Protein AF-J3N0X5-F1 (afdb_monomer_lite)

Structure (mmCIF, N/CA/C/O backbone):
data_AF-J3N0X5-F1
#
_entry.id   AF-J3N0X5-F1
#
loop_
_atom_site.group_PDB
_atom_site.id
_atom_site.type_symbol
_atom_site.label_atom_id
_atom_site.label_alt_id
_atom_site.label_comp_id
_atom_site.label_asym_id
_atom_site.label_entity_id
_atom_site.label_seq_id
_atom_site.pdbx_PDB_ins_code
_atom_site.Cartn_x
_atom_site.Cartn_y
_atom_site.Cartn_z
_atom_site.occupancy
_atom_site.B_iso_or_equiv
_atom_site.auth_seq_id
_atom_site.auth_comp_id
_atom_site.auth_asym_id
_atom_site.auth_atom_id
_atom_site.pdbx_PDB_model_num
ATOM 1 N N . MET A 1 1 ? 4.042 -63.823 -12.060 1.00 35.16 1 MET A N 1
ATOM 2 C CA . MET A 1 1 ? 3.425 -65.153 -12.264 1.00 35.16 1 MET A CA 1
ATOM 3 C C . MET A 1 1 ? 2.538 -65.421 -11.056 1.00 35.16 1 MET A C 1
ATOM 5 O O . MET A 1 1 ? 3.069 -65.564 -9.978 1.00 35.16 1 MET A O 1
ATOM 9 N N . GLY A 1 2 ? 1.216 -65.339 -11.050 1.00 41.22 2 GLY A N 1
ATOM 10 C CA . GLY A 1 2 ? 0.201 -65.331 -12.089 1.00 41.22 2 GLY A CA 1
ATOM 11 C C . GLY A 1 2 ? -0.994 -66.105 -11.519 1.00 41.22 2 GLY A C 1
ATOM 12 O O . GLY A 1 2 ? -0.939 -67.323 -11.484 1.00 41.22 2 GLY A O 1
ATOM 13 N N . ALA A 1 3 ? -2.026 -65.401 -11.059 1.00 42.00 3 ALA A N 1
ATOM 14 C CA . ALA A 1 3 ? -3.398 -65.879 -10.827 1.00 42.00 3 ALA A CA 1
ATOM 15 C C . ALA A 1 3 ? -4.236 -64.590 -10.761 1.00 42.00 3 ALA A C 1
ATOM 17 O O . ALA A 1 3 ? -3.941 -63.736 -9.937 1.00 42.00 3 ALA A O 1
ATOM 18 N N . ARG A 1 4 ? -5.121 -64.209 -11.686 1.00 48.69 4 ARG A N 1
ATOM 19 C CA . ARG A 1 4 ? -6.158 -64.890 -12.475 1.00 48.69 4 ARG A CA 1
ATOM 20 C C . ARG A 1 4 ? -7.194 -65.619 -11.622 1.00 48.69 4 ARG A C 1
ATOM 22 O O . ARG A 1 4 ? -7.159 -66.835 -11.527 1.00 48.69 4 ARG A O 1
ATOM 29 N N . TRP A 1 5 ? -8.174 -64.851 -11.145 1.00 37.59 5 TRP A N 1
ATOM 30 C CA . TRP A 1 5 ? -9.583 -65.197 -11.340 1.00 37.59 5 TRP A CA 1
ATOM 31 C C . TRP A 1 5 ? -10.400 -63.953 -11.740 1.00 37.59 5 TRP A C 1
ATOM 33 O O . TRP A 1 5 ? -10.118 -62.867 -11.232 1.00 37.59 5 TRP A O 1
ATOM 43 N N . PRO A 1 6 ? -11.347 -64.089 -12.690 1.00 45.44 6 PRO A N 1
ATOM 44 C CA . PRO A 1 6 ? -12.275 -63.046 -13.098 1.00 45.44 6 PRO A CA 1
ATOM 45 C C . PRO A 1 6 ? -13.522 -63.039 -12.198 1.00 45.44 6 PRO A C 1
ATOM 47 O O . PRO A 1 6 ? -13.795 -64.044 -11.551 1.00 45.44 6 PRO A O 1
ATOM 50 N N . LEU A 1 7 ? -14.230 -61.900 -12.223 1.00 47.34 7 LEU A N 1
ATOM 51 C CA . LEU A 1 7 ? -15.681 -61.681 -12.065 1.00 47.34 7 LEU A CA 1
ATOM 52 C C . LEU A 1 7 ? -16.437 -62.699 -11.168 1.00 47.34 7 LEU A C 1
ATOM 54 O O . LEU A 1 7 ? -16.434 -63.900 -11.411 1.00 47.34 7 LEU A O 1
ATOM 58 N N . HIS A 1 8 ? -17.210 -62.303 -10.165 1.00 42.56 8 HIS A N 1
ATOM 59 C CA . HIS A 1 8 ? -18.390 -61.446 -10.239 1.00 42.56 8 HIS A CA 1
ATOM 60 C C . HIS A 1 8 ? -18.780 -61.045 -8.802 1.00 42.56 8 HIS A C 1
ATOM 62 O O . HIS A 1 8 ? -18.477 -61.779 -7.863 1.00 42.56 8 HIS A O 1
ATOM 68 N N . ASP A 1 9 ? -19.537 -59.954 -8.704 1.00 46.22 9 ASP A N 1
ATOM 69 C CA . ASP A 1 9 ? -20.409 -59.538 -7.595 1.00 46.22 9 ASP A CA 1
ATOM 70 C C . ASP A 1 9 ? -19.983 -58.299 -6.785 1.00 46.22 9 ASP A C 1
ATOM 72 O O . ASP A 1 9 ? -18.820 -58.109 -6.445 1.00 46.22 9 ASP A O 1
ATOM 76 N N . ALA A 1 10 ? -20.982 -57.448 -6.530 1.00 43.69 10 ALA A N 1
ATOM 77 C CA . ALA A 1 10 ? -20.942 -56.061 -6.055 1.00 43.69 10 ALA A CA 1
ATOM 78 C C . ALA A 1 10 ? -20.277 -55.068 -7.040 1.00 43.69 10 ALA A C 1
ATOM 80 O O . ALA A 1 10 ? -19.133 -54.664 -6.887 1.00 43.69 10 ALA A O 1
ATOM 81 N N . ALA A 1 11 ? -20.916 -54.606 -8.121 1.00 52.25 11 ALA A N 1
ATOM 82 C CA . ALA A 1 11 ? -22.199 -53.895 -8.114 1.00 52.25 11 ALA A CA 1
ATOM 83 C C . ALA A 1 11 ? -22.337 -52.927 -6.922 1.00 52.25 11 ALA A C 1
ATOM 85 O O . ALA A 1 11 ? -23.269 -53.051 -6.147 1.00 52.25 11 ALA A O 1
ATOM 86 N N . LEU A 1 12 ? -21.373 -52.017 -6.753 1.00 52.59 12 LEU A N 1
ATOM 87 C CA . LEU A 1 12 ? -21.395 -50.793 -5.928 1.00 52.59 12 LEU A CA 1
ATOM 88 C C . LEU A 1 12 ? -19.977 -50.205 -6.122 1.00 52.59 12 LEU A C 1
ATOM 90 O O . LEU A 1 12 ? -19.009 -50.832 -5.729 1.00 52.59 12 LEU A O 1
ATOM 94 N N . MET A 1 13 ? -19.683 -49.103 -6.797 1.00 51.38 13 MET A N 1
ATOM 95 C CA . MET A 1 13 ? -20.266 -47.776 -6.761 1.00 51.38 13 MET A CA 1
ATOM 96 C C . MET A 1 13 ? -19.848 -47.032 -8.036 1.00 51.38 13 MET A C 1
ATOM 98 O O . MET A 1 13 ? -18.746 -47.199 -8.557 1.00 51.38 13 MET A O 1
ATOM 102 N N . LEU A 1 14 ? -20.752 -46.186 -8.509 1.00 51.66 14 LEU A N 1
ATOM 103 C CA . LEU A 1 14 ? -20.579 -45.252 -9.610 1.00 51.66 14 LEU A CA 1
ATOM 104 C C . LEU A 1 14 ? -19.491 -44.206 -9.312 1.00 51.66 14 LEU A C 1
ATOM 106 O O . LEU A 1 14 ? -19.609 -43.473 -8.335 1.00 51.66 14 LEU A O 1
ATOM 110 N N . ALA A 1 15 ? -18.527 -44.038 -10.217 1.00 54.59 15 ALA A N 1
ATOM 111 C CA . ALA A 1 15 ? -17.948 -42.728 -10.514 1.00 54.59 15 ALA A CA 1
ATOM 112 C C . ALA A 1 15 ? -17.389 -42.730 -11.945 1.00 54.59 15 ALA A C 1
ATOM 114 O O . ALA A 1 15 ? -16.486 -43.485 -12.293 1.00 54.59 15 ALA A O 1
ATOM 115 N N . VAL A 1 16 ? -18.023 -41.917 -12.781 1.00 57.50 16 VAL A N 1
ATOM 116 C CA . VAL A 1 16 ? -17.883 -41.780 -14.234 1.00 57.50 16 VAL A CA 1
ATOM 117 C C . VAL A 1 16 ? -16.426 -41.667 -14.708 1.00 57.50 16 VAL A C 1
ATOM 119 O O . VAL A 1 16 ? -15.688 -40.773 -14.304 1.00 57.50 16 VAL A O 1
ATOM 122 N N . VAL A 1 17 ? -16.050 -42.540 -15.646 1.00 53.72 17 VAL A N 1
ATOM 123 C CA . VAL A 1 17 ? -14.866 -42.403 -16.504 1.00 53.72 17 VAL A CA 1
ATOM 124 C C . VAL A 1 17 ? -15.224 -41.509 -17.690 1.00 53.72 17 VAL A C 1
ATOM 126 O O . VAL A 1 17 ? -16.102 -41.864 -18.469 1.00 53.72 17 VAL A O 1
ATOM 129 N N . ALA A 1 18 ? -14.504 -40.400 -17.865 1.00 55.78 18 ALA A N 1
ATOM 130 C CA . ALA A 1 18 ? -14.192 -39.827 -19.177 1.00 55.78 18 ALA A CA 1
ATOM 131 C C . ALA A 1 18 ? -13.016 -38.849 -19.034 1.00 55.78 18 ALA A C 1
ATOM 133 O O . ALA A 1 18 ? -13.185 -37.639 -18.907 1.00 55.78 18 ALA A O 1
ATOM 134 N N . VAL A 1 19 ? -11.798 -39.392 -19.046 1.00 54.91 19 VAL A N 1
ATOM 135 C CA . VAL A 1 19 ? -10.602 -38.622 -19.397 1.00 54.91 19 VAL A CA 1
ATOM 136 C C . VAL A 1 19 ? -10.676 -38.365 -20.900 1.00 54.91 19 VAL A C 1
ATOM 138 O O . VAL A 1 19 ? -10.529 -39.292 -21.691 1.00 54.91 19 VAL A O 1
ATOM 141 N N . VAL A 1 20 ? -10.907 -37.114 -21.297 1.00 58.72 20 VAL A N 1
ATOM 142 C CA . VAL A 1 20 ? -10.659 -36.646 -22.665 1.00 58.72 20 VAL A CA 1
ATOM 143 C C . VAL A 1 20 ? -9.735 -35.439 -22.565 1.00 58.72 20 VAL A C 1
ATOM 145 O O . VAL A 1 20 ? -10.160 -34.310 -22.345 1.00 58.72 20 VAL A O 1
ATOM 148 N N . THR A 1 21 ? -8.434 -35.695 -22.669 1.00 61.09 21 THR A N 1
ATOM 149 C CA . THR A 1 21 ? -7.402 -34.664 -22.784 1.00 61.09 21 THR A CA 1
ATOM 150 C C . THR A 1 21 ? -7.354 -34.163 -24.226 1.00 61.09 21 THR A C 1
ATOM 152 O O . THR A 1 21 ? -6.674 -34.752 -25.065 1.00 61.09 21 THR A O 1
ATOM 155 N N . THR A 1 22 ? -8.050 -33.070 -24.538 1.00 58.62 22 THR A N 1
ATOM 156 C CA . THR A 1 22 ? -7.749 -32.284 -25.743 1.00 58.62 22 THR A CA 1
ATOM 157 C C . THR A 1 22 ? -6.707 -31.232 -25.391 1.00 58.62 22 THR A C 1
ATOM 159 O O . THR A 1 22 ? -7.020 -30.209 -24.783 1.00 58.62 22 THR A O 1
ATOM 162 N N . ALA A 1 23 ? -5.455 -31.492 -25.764 1.00 55.78 23 ALA A N 1
ATOM 163 C CA . ALA A 1 23 ? -4.398 -30.492 -25.752 1.00 55.78 23 ALA A CA 1
ATOM 164 C C . ALA A 1 23 ? -4.641 -29.502 -26.903 1.00 55.78 23 ALA A C 1
ATOM 166 O O . ALA A 1 23 ? -4.249 -29.749 -28.041 1.00 55.78 23 ALA A O 1
ATOM 167 N N . ALA A 1 24 ? -5.304 -28.383 -26.615 1.00 54.69 24 ALA A N 1
ATOM 168 C CA . ALA A 1 24 ? -5.251 -27.216 -27.483 1.00 54.69 24 ALA A CA 1
ATOM 169 C C . ALA A 1 24 ? -4.016 -26.399 -27.086 1.00 54.69 24 ALA A C 1
ATOM 171 O O . ALA A 1 24 ? -4.036 -25.650 -26.111 1.00 54.69 24 ALA A O 1
ATOM 172 N N . ALA A 1 25 ? -2.921 -26.570 -27.829 1.00 56.31 25 ALA A N 1
ATOM 173 C CA . ALA A 1 25 ? -1.792 -25.654 -27.772 1.00 56.31 25 ALA A CA 1
ATOM 174 C C . ALA A 1 25 ? -2.216 -24.329 -28.425 1.00 56.31 25 ALA A C 1
ATOM 176 O O . ALA A 1 25 ? -2.013 -24.113 -29.618 1.00 56.31 25 ALA A O 1
ATOM 177 N N . ALA A 1 26 ? -2.844 -23.446 -27.649 1.00 52.25 26 ALA A N 1
ATOM 178 C CA . ALA A 1 26 ? -2.917 -22.044 -28.019 1.00 52.25 26 ALA A CA 1
ATOM 179 C C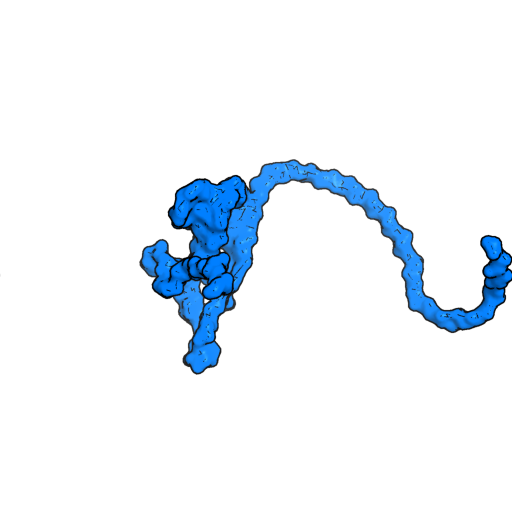 . ALA A 1 26 ? -1.507 -21.471 -27.843 1.00 52.25 26 ALA A C 1
ATOM 181 O O . ALA A 1 26 ? -1.029 -21.299 -26.721 1.00 52.25 26 ALA A O 1
ATOM 182 N N . ALA A 1 27 ? -0.821 -21.230 -28.960 1.00 53.12 27 ALA A N 1
ATOM 183 C CA . ALA A 1 27 ? 0.386 -20.428 -28.975 1.00 53.12 27 ALA A CA 1
ATOM 184 C C . ALA A 1 27 ? 0.015 -19.034 -28.456 1.00 53.12 27 ALA A C 1
ATOM 186 O O . ALA A 1 27 ? -0.571 -18.225 -29.175 1.00 53.12 27 ALA A O 1
ATOM 187 N N . ALA A 1 28 ? 0.317 -18.770 -27.185 1.00 53.62 28 ALA A N 1
ATOM 188 C CA . ALA A 1 28 ? 0.344 -17.416 -26.676 1.00 53.62 28 ALA A CA 1
ATOM 189 C C . ALA A 1 28 ? 1.467 -16.705 -27.434 1.00 53.62 28 ALA A C 1
ATOM 191 O O . ALA A 1 28 ? 2.649 -16.887 -27.141 1.00 53.62 28 ALA A O 1
ATOM 192 N N . ALA A 1 29 ? 1.095 -15.931 -28.454 1.00 49.72 29 ALA A N 1
ATOM 193 C CA . ALA A 1 29 ? 1.923 -14.837 -28.914 1.00 49.72 29 ALA A CA 1
ATOM 194 C C . ALA A 1 29 ? 2.110 -13.934 -27.694 1.00 49.72 29 ALA A C 1
ATOM 196 O O . ALA A 1 29 ? 1.222 -13.165 -27.335 1.00 49.72 29 ALA A O 1
ATOM 197 N N . GLY A 1 30 ? 3.229 -14.122 -26.995 1.00 45.97 30 GLY A N 1
ATOM 198 C CA . GLY A 1 30 ? 3.683 -13.204 -25.975 1.00 45.97 30 GLY A CA 1
ATOM 199 C C . GLY A 1 30 ? 3.934 -11.880 -26.666 1.00 45.97 30 GLY A C 1
ATOM 200 O O . GLY A 1 30 ? 5.018 -11.641 -27.194 1.00 45.97 30 GLY A O 1
ATOM 201 N N . SER A 1 31 ? 2.925 -11.014 -26.687 1.00 44.62 31 SER A N 1
ATOM 202 C CA . SER A 1 31 ? 3.196 -9.594 -26.671 1.00 44.62 31 SER A CA 1
ATOM 203 C C . SER A 1 31 ? 4.130 -9.392 -25.486 1.00 44.62 31 SER A C 1
ATOM 205 O O . SER A 1 31 ? 3.808 -9.766 -24.358 1.00 44.62 31 SER A O 1
ATOM 207 N N . ALA A 1 32 ? 5.314 -8.844 -25.751 1.00 46.78 32 ALA A N 1
ATOM 208 C CA . ALA A 1 32 ? 6.127 -8.199 -24.737 1.00 46.78 32 ALA A CA 1
ATOM 209 C C . ALA A 1 32 ? 5.343 -6.974 -24.234 1.00 46.78 32 ALA A C 1
ATOM 211 O O . ALA A 1 32 ? 5.682 -5.832 -24.517 1.00 46.78 32 ALA A O 1
ATOM 212 N N . GLY A 1 33 ? 4.212 -7.233 -23.578 1.00 44.94 33 GLY A N 1
ATOM 213 C CA . GLY A 1 33 ? 3.548 -6.286 -22.723 1.00 44.94 33 GLY A CA 1
ATOM 214 C C . GLY A 1 33 ? 4.474 -6.126 -21.541 1.00 44.94 33 GLY A C 1
ATOM 215 O O . GLY A 1 33 ? 4.846 -7.106 -20.899 1.00 44.94 33 GLY A O 1
ATOM 216 N N . GLU A 1 34 ? 4.921 -4.903 -21.328 1.00 52.19 34 GLU A N 1
ATOM 217 C CA . GLU A 1 34 ? 5.579 -4.474 -20.110 1.00 52.19 34 GLU A CA 1
ATOM 218 C C . GLU A 1 34 ? 4.806 -5.047 -18.910 1.00 52.19 34 GLU A C 1
ATOM 220 O O . GLU A 1 34 ? 3.681 -4.635 -18.634 1.00 52.19 34 GLU A O 1
ATOM 225 N N . THR A 1 35 ? 5.335 -6.100 -18.275 1.00 55.81 35 THR A N 1
ATOM 226 C CA . THR A 1 35 ? 4.649 -6.761 -17.161 1.00 55.81 35 THR A CA 1
ATOM 227 C C . THR A 1 35 ? 4.651 -5.804 -15.980 1.00 55.81 35 THR A C 1
ATOM 229 O O . THR A 1 35 ? 5.621 -5.739 -15.225 1.00 55.81 35 THR A O 1
ATOM 232 N N . THR A 1 36 ? 3.571 -5.049 -15.826 1.00 71.62 36 THR A N 1
ATOM 233 C CA . THR A 1 36 ? 3.324 -4.248 -14.636 1.00 71.62 36 THR A CA 1
ATOM 234 C C . THR A 1 36 ? 3.004 -5.206 -13.494 1.00 71.62 36 THR A C 1
ATOM 236 O O . THR A 1 36 ? 2.041 -5.973 -13.531 1.00 71.62 36 THR A O 1
ATOM 239 N N . ALA A 1 37 ? 3.870 -5.243 -12.488 1.00 84.88 37 ALA A N 1
ATOM 240 C CA . ALA A 1 37 ? 3.589 -5.998 -11.277 1.00 84.88 37 ALA A CA 1
ATOM 241 C C . ALA A 1 37 ? 2.655 -5.171 -10.400 1.00 84.88 37 ALA A C 1
ATOM 243 O O . ALA A 1 37 ? 2.795 -3.957 -10.337 1.00 84.88 37 ALA A O 1
ATOM 244 N N . VAL A 1 38 ? 1.716 -5.798 -9.699 1.00 90.56 38 VAL A N 1
ATOM 245 C CA . VAL A 1 38 ? 0.795 -5.077 -8.811 1.00 90.56 38 VAL A CA 1
ATOM 246 C C . VAL A 1 38 ? 1.070 -5.488 -7.373 1.00 90.56 38 VAL A C 1
ATOM 248 O O . VAL A 1 38 ? 1.015 -6.671 -7.043 1.00 90.56 38 VAL A O 1
ATOM 251 N N . VAL A 1 39 ? 1.361 -4.516 -6.510 1.00 90.69 39 VAL A N 1
ATOM 252 C CA . VAL A 1 39 ? 1.475 -4.737 -5.065 1.00 90.69 39 VAL A CA 1
ATOM 253 C C . VAL A 1 39 ? 0.095 -4.598 -4.455 1.00 90.69 39 VAL A C 1
ATOM 255 O O . VAL A 1 39 ? -0.481 -3.511 -4.468 1.00 90.69 39 VAL A O 1
ATOM 258 N N . VAL A 1 40 ? -0.423 -5.694 -3.912 1.00 93.94 40 VAL A N 1
ATOM 259 C CA . VAL A 1 40 ? -1.720 -5.729 -3.235 1.00 93.94 40 VAL A CA 1
ATOM 260 C C . VAL A 1 40 ? -1.493 -5.937 -1.745 1.00 93.94 40 VAL A C 1
ATOM 262 O O . VAL A 1 40 ? -0.717 -6.805 -1.346 1.00 93.94 40 VAL A O 1
ATOM 265 N N . GLY A 1 41 ? -2.166 -5.148 -0.917 1.00 94.12 41 GLY A N 1
ATOM 266 C CA . GLY A 1 41 ? -2.076 -5.260 0.533 1.00 94.12 41 GLY A CA 1
ATOM 267 C C . GLY A 1 41 ? -3.236 -4.569 1.232 1.00 94.12 41 GLY A C 1
ATOM 268 O O . GLY A 1 41 ? -4.107 -3.994 0.586 1.00 94.12 41 GLY A O 1
ATOM 269 N N . ALA A 1 42 ? -3.249 -4.639 2.561 1.00 93.50 42 ALA A N 1
ATOM 270 C CA . ALA A 1 42 ? -4.229 -3.938 3.376 1.00 93.50 42 ALA A CA 1
ATOM 271 C C . ALA A 1 42 ? -3.586 -3.368 4.642 1.00 93.50 42 ALA A C 1
ATOM 273 O O . ALA A 1 42 ? -2.838 -4.056 5.340 1.00 93.50 42 ALA A O 1
ATOM 274 N N . ALA A 1 43 ? -3.887 -2.109 4.943 1.00 91.38 43 ALA A N 1
ATOM 275 C CA . ALA A 1 43 ? -3.578 -1.495 6.219 1.00 91.38 43 ALA A CA 1
ATOM 276 C C . ALA A 1 43 ? -4.627 -1.895 7.256 1.00 91.38 43 ALA A C 1
ATOM 278 O O . ALA A 1 43 ? -5.810 -2.042 6.960 1.00 91.38 43 ALA A O 1
ATOM 279 N N . LYS A 1 44 ? -4.188 -2.044 8.504 1.00 90.00 44 LYS A N 1
ATOM 280 C CA . LYS A 1 44 ? -5.067 -2.364 9.624 1.00 90.00 44 LYS A CA 1
ATOM 281 C C . LYS A 1 44 ? -4.960 -1.287 10.685 1.00 90.00 44 LYS A C 1
ATOM 283 O O . LYS A 1 44 ? -3.865 -0.953 11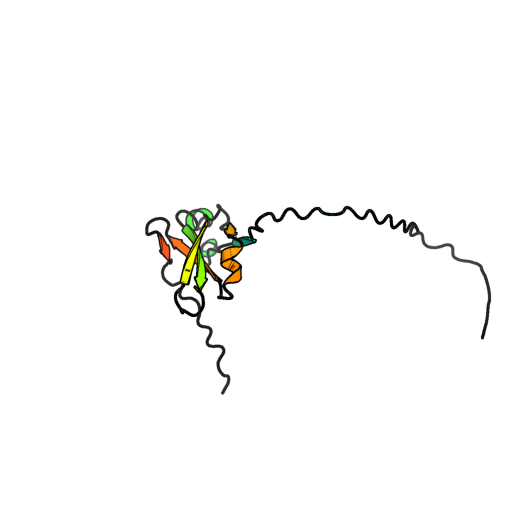.129 1.00 90.00 44 LYS A O 1
ATOM 288 N N . CYS A 1 45 ? -6.105 -0.797 11.143 1.00 89.44 45 CYS A N 1
ATOM 289 C CA . CYS A 1 45 ? -6.162 0.020 12.342 1.00 89.44 45 CYS A CA 1
ATOM 290 C C . CYS A 1 45 ? -6.136 -0.889 13.579 1.00 89.44 45 CYS A C 1
ATOM 292 O O . CYS A 1 45 ? -7.079 -1.644 13.821 1.00 89.44 45 CYS A O 1
ATOM 294 N N . GLY A 1 46 ? -5.049 -0.834 14.352 1.00 87.50 46 GLY A N 1
ATOM 295 C CA . GLY A 1 46 ? -4.838 -1.726 15.498 1.00 87.50 46 GLY A CA 1
ATOM 296 C C . GLY A 1 46 ? -5.827 -1.526 16.652 1.00 87.50 46 GLY A C 1
ATOM 297 O O . GLY A 1 46 ? -6.176 -2.498 17.314 1.00 87.50 46 GLY A O 1
ATOM 298 N N . ASP A 1 47 ? -6.310 -0.297 16.868 1.00 86.75 47 ASP A N 1
ATOM 299 C CA . ASP A 1 47 ? -7.109 0.060 18.054 1.00 86.75 47 ASP A CA 1
ATOM 300 C C . ASP A 1 47 ? -8.549 0.510 17.728 1.00 86.75 47 ASP A C 1
ATOM 302 O O . ASP A 1 47 ? -9.352 0.713 18.638 1.00 86.75 47 ASP A O 1
ATOM 306 N N . CYS A 1 48 ? -8.927 0.608 16.444 1.00 88.06 48 CYS A N 1
ATOM 307 C CA . CYS A 1 48 ? -10.245 1.118 16.033 1.00 88.06 48 CYS A CA 1
ATOM 308 C C . CYS A 1 48 ? -11.412 0.326 16.646 1.00 88.06 48 CYS A C 1
ATOM 310 O O . CYS A 1 48 ? -12.368 0.923 17.137 1.00 88.06 48 CYS A O 1
ATOM 312 N N . GLY A 1 49 ? -11.309 -1.007 16.714 1.00 85.75 49 GLY A N 1
ATOM 313 C CA . GLY A 1 49 ? -12.348 -1.847 17.324 1.00 85.75 49 GLY A CA 1
ATOM 314 C C . GLY A 1 49 ? -12.502 -1.628 18.833 1.00 85.75 49 GLY A C 1
ATOM 315 O O . GLY A 1 49 ? -13.613 -1.650 19.352 1.00 85.75 49 GLY A O 1
ATOM 316 N N . ARG A 1 50 ? -11.404 -1.352 19.547 1.00 87.50 50 ARG A N 1
ATOM 317 C CA . ARG A 1 50 ? -11.432 -1.084 20.993 1.00 87.50 50 ARG A CA 1
ATOM 318 C C . ARG A 1 50 ? -11.980 0.306 21.308 1.00 87.50 50 ARG A C 1
ATOM 320 O O . ARG A 1 50 ? -12.585 0.506 22.357 1.00 87.50 50 ARG A O 1
ATOM 327 N N . LYS A 1 51 ? -11.742 1.263 20.412 1.00 85.38 51 LYS A N 1
ATOM 328 C CA . LYS A 1 51 ? -12.145 2.667 20.560 1.00 85.38 51 LYS A CA 1
ATOM 329 C C . LYS A 1 51 ? -13.490 2.989 19.920 1.00 85.38 51 LYS A C 1
ATOM 331 O O . LYS A 1 51 ? -13.885 4.148 19.963 1.00 85.38 51 LYS A O 1
ATOM 336 N N . ASN A 1 52 ? -14.183 1.992 19.361 1.00 85.31 52 ASN A N 1
ATOM 337 C CA . ASN A 1 52 ? -15.427 2.181 18.612 1.00 85.31 52 ASN A CA 1
ATOM 338 C C . ASN A 1 52 ? -15.277 3.280 17.541 1.00 85.31 52 ASN A C 1
ATOM 340 O O . ASN A 1 52 ? -16.119 4.166 17.412 1.00 85.31 52 ASN A O 1
ATOM 344 N N . MET A 1 53 ? -14.145 3.255 16.836 1.00 85.00 53 MET A N 1
ATOM 345 C CA . MET A 1 53 ? -13.843 4.175 15.745 1.00 85.00 53 MET A CA 1
ATOM 346 C C . MET A 1 53 ? -14.081 3.490 14.407 1.00 85.00 53 MET A C 1
ATOM 348 O O . MET A 1 53 ? -13.716 2.325 14.225 1.00 85.00 53 MET A O 1
ATOM 352 N N . ASP A 1 54 ? -14.610 4.248 13.453 1.00 86.62 54 ASP A N 1
ATOM 353 C CA . ASP A 1 54 ? -14.738 3.804 12.073 1.00 86.62 54 ASP A CA 1
ATOM 354 C C . ASP A 1 54 ? -13.351 3.644 11.442 1.00 86.62 54 ASP A C 1
ATOM 356 O O . ASP A 1 54 ? -12.586 4.604 11.315 1.00 86.62 54 ASP A O 1
ATOM 360 N N . ALA A 1 55 ? -13.013 2.419 11.034 1.00 83.62 55 ALA A N 1
ATOM 361 C CA . ALA A 1 55 ? -11.717 2.124 10.423 1.00 83.62 55 ALA A CA 1
ATOM 362 C C . ALA A 1 55 ? -11.502 2.919 9.123 1.00 83.62 55 ALA A C 1
ATOM 364 O O . ALA A 1 55 ? -10.403 3.409 8.883 1.00 83.62 55 ALA A O 1
ATOM 365 N N . GLU A 1 56 ? -12.561 3.140 8.340 1.00 86.94 56 GLU A N 1
ATOM 366 C CA . GLU A 1 56 ? -12.523 3.985 7.139 1.00 86.94 56 GLU A CA 1
ATOM 367 C C . GLU A 1 56 ? -12.066 5.418 7.455 1.00 86.94 56 GLU A C 1
ATOM 369 O O . GLU A 1 56 ? -11.251 5.997 6.732 1.00 86.94 56 GLU A O 1
ATOM 374 N N . ALA A 1 57 ? -12.530 5.985 8.573 1.00 88.19 57 ALA A N 1
ATOM 375 C CA . ALA A 1 57 ? -12.108 7.311 9.008 1.00 88.19 57 ALA A CA 1
ATOM 376 C C . ALA A 1 57 ? -10.624 7.340 9.409 1.00 88.19 57 ALA A C 1
ATOM 378 O O . ALA A 1 57 ? -9.973 8.368 9.241 1.00 88.19 57 ALA A O 1
ATOM 379 N N . ALA A 1 58 ? -10.079 6.217 9.889 1.00 87.00 58 ALA A N 1
ATOM 380 C CA . ALA A 1 58 ? -8.659 6.090 10.207 1.00 87.00 58 ALA A CA 1
ATOM 381 C C . ALA A 1 58 ? -7.770 5.982 8.957 1.00 87.00 58 ALA A C 1
ATOM 383 O O . ALA A 1 58 ? -6.615 6.397 8.999 1.00 87.00 58 ALA A O 1
ATOM 384 N N . PHE A 1 59 ? -8.290 5.443 7.850 1.00 90.88 59 PHE A N 1
ATOM 385 C CA . PHE A 1 59 ? -7.559 5.364 6.580 1.00 90.88 59 PHE A CA 1
ATOM 386 C C . PHE A 1 59 ? -7.690 6.634 5.732 1.00 90.88 59 PHE A C 1
ATOM 388 O O . PHE A 1 59 ? -6.840 6.906 4.882 1.00 90.88 59 PHE A O 1
ATOM 395 N N . LYS A 1 60 ? -8.722 7.451 5.974 1.00 89.50 60 LYS A N 1
ATOM 396 C CA . LYS A 1 60 ? -8.898 8.742 5.303 1.00 89.50 60 LYS A CA 1
ATOM 397 C C . LYS A 1 60 ? -7.675 9.639 5.495 1.00 89.50 60 LYS A C 1
ATOM 399 O O . LYS A 1 60 ? -7.256 9.933 6.609 1.00 89.50 60 LYS A O 1
ATOM 404 N N . GLY A 1 61 ? -7.140 10.135 4.381 1.00 88.19 61 GLY A N 1
ATOM 405 C CA . GLY A 1 61 ? -5.967 11.009 4.393 1.00 88.19 61 GLY A CA 1
ATOM 406 C C . GLY A 1 61 ? -4.639 10.264 4.530 1.00 88.19 61 GLY A C 1
ATOM 407 O O . GLY A 1 61 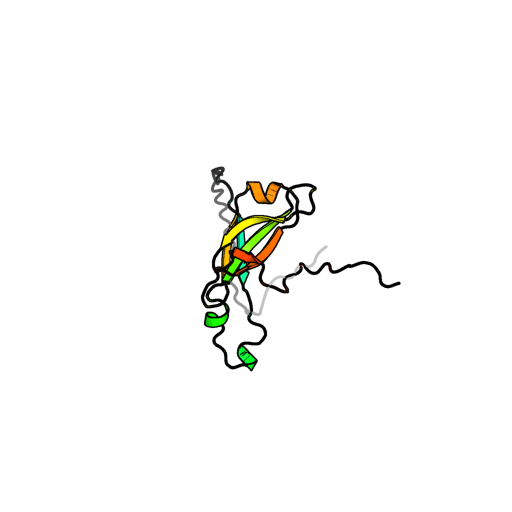? -3.612 10.913 4.731 1.00 88.19 61 GLY A O 1
ATOM 408 N N . LEU A 1 62 ? -4.638 8.937 4.390 1.00 93.31 62 LEU A N 1
ATOM 409 C CA . LEU A 1 62 ? -3.433 8.133 4.235 1.00 93.31 62 LEU A CA 1
ATOM 410 C C . LEU A 1 62 ? -3.263 7.688 2.779 1.00 93.31 62 LEU A C 1
ATOM 412 O O . LEU A 1 62 ? -4.226 7.514 2.036 1.00 93.31 62 LEU A O 1
ATOM 416 N N . LYS A 1 63 ? -2.007 7.495 2.394 1.00 94.81 63 LYS A N 1
ATOM 417 C CA . LYS A 1 63 ? -1.565 6.896 1.135 1.00 94.81 63 LYS A CA 1
ATOM 418 C C . LYS A 1 63 ? -0.551 5.803 1.446 1.00 94.81 63 LYS A C 1
ATOM 420 O O . LYS A 1 63 ? 0.043 5.793 2.521 1.00 94.81 63 LYS A O 1
ATOM 425 N N . VAL A 1 64 ? -0.322 4.896 0.511 1.00 94.75 64 VAL A N 1
ATOM 426 C CA . VAL A 1 64 ? 0.779 3.936 0.570 1.00 94.75 64 VAL A CA 1
ATOM 427 C C . VAL A 1 64 ? 1.837 4.333 -0.450 1.00 94.75 64 VAL A C 1
ATOM 429 O O . VAL A 1 64 ? 1.536 4.541 -1.619 1.00 94.75 64 VAL A O 1
ATOM 432 N N . ALA A 1 65 ? 3.082 4.450 -0.012 1.00 93.19 65 ALA A N 1
ATOM 433 C CA . ALA A 1 65 ? 4.237 4.628 -0.873 1.00 93.19 65 ALA A CA 1
ATOM 434 C C . ALA A 1 65 ? 4.997 3.304 -0.950 1.00 93.19 65 ALA A C 1
ATOM 436 O O . ALA A 1 65 ? 5.421 2.758 0.073 1.00 93.19 65 ALA A O 1
ATOM 437 N N . ILE A 1 66 ? 5.186 2.789 -2.162 1.00 91.56 66 ILE A N 1
ATOM 438 C CA . ILE A 1 66 ? 6.075 1.658 -2.401 1.00 91.56 66 ILE A CA 1
ATOM 439 C C . ILE A 1 66 ? 7.476 2.214 -2.577 1.00 91.56 66 ILE A C 1
ATOM 441 O O . ILE A 1 66 ? 7.781 2.876 -3.574 1.00 91.56 66 ILE A O 1
ATOM 445 N N . LYS A 1 67 ? 8.325 1.952 -1.587 1.00 88.81 67 LYS A N 1
ATOM 446 C CA . LYS A 1 67 ? 9.706 2.403 -1.593 1.00 88.81 67 LYS A CA 1
ATOM 447 C C . LYS A 1 67 ? 10.638 1.239 -1.863 1.00 88.81 67 LYS A C 1
ATOM 449 O O . LYS A 1 67 ? 10.534 0.208 -1.207 1.00 88.81 67 LYS A O 1
ATOM 454 N N . CYS A 1 68 ? 11.576 1.418 -2.778 1.00 87.31 68 CYS A N 1
ATOM 455 C CA . CYS A 1 68 ? 12.559 0.397 -3.123 1.00 87.31 68 CYS A CA 1
ATOM 456 C C . CYS A 1 68 ? 13.970 0.937 -2.941 1.00 87.31 68 CYS A C 1
ATOM 458 O O . CYS A 1 68 ? 14.229 2.120 -3.181 1.00 87.31 68 CYS A O 1
ATOM 460 N N . LYS A 1 69 ? 14.880 0.051 -2.537 1.00 84.62 69 LYS A N 1
ATOM 461 C CA . LYS A 1 69 ? 16.308 0.354 -2.467 1.00 84.62 69 LYS A CA 1
ATOM 462 C C . LYS A 1 69 ? 16.852 0.589 -3.882 1.00 84.62 69 LYS A C 1
ATOM 464 O O . LYS A 1 69 ? 16.631 -0.233 -4.774 1.00 84.62 69 LYS A O 1
ATOM 469 N N . ASN A 1 70 ? 17.541 1.708 -4.102 1.00 76.06 70 ASN A N 1
ATOM 470 C CA . ASN A 1 70 ? 18.138 2.011 -5.403 1.00 76.06 70 ASN A CA 1
ATOM 471 C C . ASN A 1 70 ? 19.532 1.373 -5.511 1.00 76.06 70 ASN A C 1
ATOM 473 O O . ASN A 1 70 ? 20.530 1.939 -5.060 1.00 76.06 70 ASN A O 1
ATOM 477 N N . GLY A 1 71 ? 19.601 0.168 -6.080 1.00 73.31 71 GLY A N 1
ATOM 478 C CA . GLY A 1 71 ? 20.857 -0.571 -6.231 1.00 73.31 71 GLY A CA 1
ATOM 479 C C . GLY A 1 71 ? 21.544 -0.833 -4.885 1.00 73.31 71 GLY A C 1
ATOM 480 O O . GLY A 1 71 ? 20.942 -1.396 -3.970 1.00 73.31 71 GLY A O 1
ATOM 481 N N . SER A 1 72 ? 22.811 -0.430 -4.757 1.00 66.00 72 SER A N 1
ATOM 482 C CA . SER A 1 72 ? 23.626 -0.692 -3.559 1.00 66.00 72 SER A CA 1
ATOM 483 C C . SER A 1 72 ? 23.429 0.310 -2.414 1.00 66.00 72 SER A C 1
ATOM 485 O O . SER A 1 72 ? 23.882 0.038 -1.305 1.00 66.00 72 SER A O 1
ATOM 487 N N . SER A 1 73 ? 22.766 1.447 -2.641 1.00 67.69 73 SER A N 1
ATOM 488 C CA . SER A 1 73 ? 22.598 2.500 -1.627 1.00 67.69 73 SER A CA 1
ATOM 489 C C . SER A 1 73 ? 21.514 2.141 -0.623 1.00 67.69 73 SER A C 1
ATOM 491 O O . SER A 1 73 ? 20.432 1.764 -1.044 1.00 67.69 73 SER A O 1
ATOM 493 N N . ASP A 1 74 ? 21.731 2.324 0.683 1.00 74.38 74 ASP A N 1
ATOM 494 C CA . ASP A 1 74 ? 20.723 2.101 1.747 1.00 74.38 74 ASP A CA 1
ATOM 495 C C . ASP A 1 74 ? 19.546 3.095 1.744 1.00 74.38 74 ASP A C 1
ATOM 497 O O . ASP A 1 74 ? 18.700 3.086 2.640 1.00 74.38 74 ASP A O 1
ATOM 501 N N . GLU A 1 75 ? 19.466 3.934 0.716 1.00 79.06 75 GLU A N 1
ATOM 502 C CA . GLU A 1 75 ? 18.394 4.893 0.527 1.00 79.06 75 GLU A CA 1
ATOM 503 C C . GLU A 1 75 ? 17.204 4.260 -0.201 1.00 79.06 75 GLU A C 1
ATOM 505 O O . GLU A 1 75 ? 17.333 3.579 -1.225 1.00 79.06 75 GLU A O 1
ATOM 510 N N . TYR A 1 76 ? 16.022 4.508 0.354 1.00 83.81 76 TYR A N 1
ATOM 511 C CA . TYR A 1 76 ? 14.755 4.052 -0.191 1.00 83.81 76 TYR A CA 1
ATOM 512 C C . TYR A 1 76 ? 14.080 5.185 -0.952 1.00 83.81 76 TYR A C 1
ATOM 514 O O . TYR A 1 76 ? 13.656 6.180 -0.352 1.00 83.81 76 TYR A O 1
ATOM 522 N N . GLU A 1 77 ? 13.883 4.982 -2.247 1.00 85.25 77 GLU A N 1
ATOM 523 C CA . GLU A 1 77 ? 13.166 5.915 -3.111 1.00 85.25 77 GLU A CA 1
ATOM 524 C C . GLU A 1 77 ? 11.723 5.463 -3.315 1.00 85.25 77 GLU A C 1
ATOM 526 O O . GLU A 1 77 ? 11.463 4.270 -3.482 1.00 85.25 77 GLU A O 1
ATOM 531 N N . SER A 1 78 ? 10.785 6.414 -3.329 1.00 87.94 78 SER A N 1
ATOM 532 C CA . SER A 1 78 ? 9.391 6.124 -3.673 1.00 87.94 78 SER A CA 1
ATOM 533 C C . SER A 1 78 ? 9.289 5.859 -5.171 1.00 87.94 78 SER A C 1
ATOM 535 O O . SER A 1 78 ? 9.627 6.725 -5.976 1.00 87.94 78 SER A O 1
ATOM 537 N N . LYS A 1 79 ? 8.857 4.655 -5.542 1.00 88.75 79 LYS A N 1
ATOM 538 C CA . LYS A 1 79 ? 8.701 4.246 -6.944 1.00 88.75 79 LYS A CA 1
ATOM 539 C C . LYS A 1 79 ? 7.249 4.318 -7.399 1.00 88.75 79 LYS A C 1
ATOM 541 O O . LYS A 1 79 ? 6.998 4.570 -8.569 1.00 88.75 79 LYS A O 1
ATOM 546 N N . ALA A 1 80 ? 6.308 4.153 -6.474 1.00 90.50 80 ALA A N 1
ATOM 547 C CA . ALA A 1 80 ? 4.890 4.346 -6.732 1.00 90.50 80 ALA A CA 1
ATOM 548 C C . ALA A 1 80 ? 4.161 4.771 -5.458 1.00 90.50 80 ALA A C 1
ATOM 550 O O . ALA A 1 80 ? 4.595 4.467 -4.345 1.00 90.50 80 ALA A O 1
ATOM 551 N N . VAL A 1 81 ? 3.034 5.455 -5.630 1.00 92.81 81 VAL A N 1
ATOM 552 C CA . VAL A 1 81 ? 2.142 5.850 -4.541 1.00 92.81 81 VAL A CA 1
ATOM 553 C C . VAL A 1 81 ? 0.725 5.436 -4.911 1.00 92.81 81 VAL A C 1
ATOM 555 O O . VAL A 1 81 ? 0.299 5.646 -6.044 1.00 92.81 81 VAL A O 1
ATOM 558 N N . GLY A 1 82 ? 0.004 4.856 -3.959 1.00 93.50 82 GLY A N 1
ATOM 559 C CA . GLY A 1 82 ? -1.398 4.495 -4.097 1.00 93.50 82 GLY A CA 1
ATOM 560 C C . GLY A 1 82 ? -2.235 4.996 -2.936 1.00 93.50 82 GLY A C 1
ATOM 561 O O . GLY A 1 82 ? -1.725 5.343 -1.870 1.00 93.50 82 GLY A O 1
ATOM 562 N N . ASP A 1 83 ? -3.536 5.025 -3.156 1.00 93.88 83 ASP A N 1
ATOM 563 C CA . ASP A 1 83 ? -4.522 5.318 -2.128 1.00 93.88 83 ASP A CA 1
ATOM 564 C C . ASP A 1 83 ? -4.984 4.018 -1.458 1.00 93.88 83 ASP A C 1
ATOM 566 O O . ASP A 1 83 ? -4.881 2.931 -2.035 1.00 93.88 83 ASP A O 1
ATOM 570 N N . LEU A 1 84 ? -5.468 4.140 -0.223 1.00 93.88 84 LEU A N 1
ATOM 571 C CA . LEU A 1 84 ? -6.158 3.057 0.466 1.00 93.88 84 LEU A CA 1
ATOM 572 C C . LEU A 1 84 ? -7.664 3.239 0.277 1.00 93.88 84 LEU A C 1
ATOM 574 O O . LEU A 1 84 ? -8.166 4.365 0.306 1.00 93.88 84 LEU A O 1
ATOM 578 N N . ASP A 1 85 ? -8.384 2.139 0.099 1.00 92.19 85 ASP A N 1
ATOM 579 C CA . ASP A 1 85 ? -9.841 2.158 0.104 1.00 92.19 85 ASP A CA 1
ATOM 580 C C . ASP A 1 85 ? -10.406 2.250 1.535 1.00 92.19 85 ASP A C 1
ATOM 582 O O . ASP A 1 85 ? -9.670 2.270 2.526 1.00 92.19 85 ASP A O 1
ATOM 586 N N . GLY A 1 86 ? -11.735 2.297 1.660 1.00 88.75 86 GLY A N 1
ATOM 587 C CA . GLY A 1 86 ? -12.401 2.404 2.963 1.00 88.75 86 GLY A CA 1
ATOM 588 C C . GLY A 1 86 ? -12.162 1.219 3.906 1.00 88.75 86 GLY A C 1
ATOM 589 O O . GLY A 1 86 ? -12.339 1.341 5.117 1.00 88.75 86 GLY A O 1
ATOM 590 N N . THR A 1 87 ? -11.695 0.086 3.380 1.00 89.44 87 THR A N 1
ATOM 591 C CA . THR A 1 87 ? -11.302 -1.092 4.163 1.00 89.44 87 THR A CA 1
ATOM 592 C C . THR A 1 87 ? -9.812 -1.107 4.506 1.00 89.44 87 THR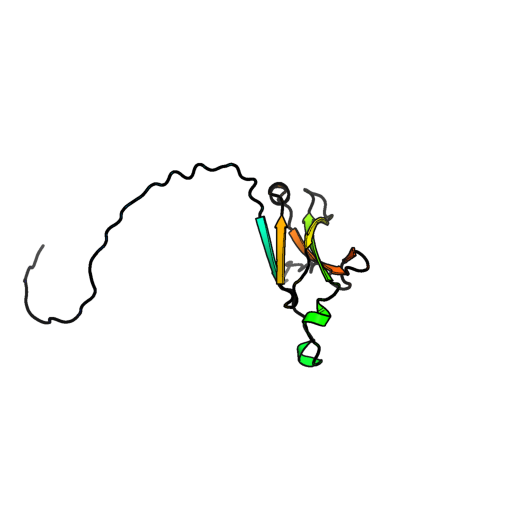 A C 1
ATOM 594 O O . THR A 1 87 ? -9.365 -1.965 5.268 1.00 89.44 87 THR A O 1
ATOM 597 N N . GLY A 1 88 ? -9.046 -0.149 3.976 1.00 91.69 88 GLY A N 1
ATOM 598 C CA . GLY A 1 88 ? -7.597 -0.087 4.087 1.00 91.69 88 GLY A CA 1
ATOM 599 C C . GLY A 1 88 ? -6.872 -0.901 3.015 1.00 91.69 88 GLY A C 1
ATOM 600 O O . GLY A 1 88 ? -5.651 -1.017 3.090 1.00 91.69 88 GLY A O 1
ATOM 601 N N . ALA A 1 89 ? -7.568 -1.478 2.033 1.00 95.50 89 ALA A N 1
ATOM 602 C CA . ALA A 1 89 ? -6.941 -2.238 0.958 1.00 95.50 89 ALA A CA 1
ATOM 603 C C . ALA A 1 89 ? -6.338 -1.311 -0.105 1.00 95.50 89 ALA A C 1
ATOM 605 O O . ALA A 1 89 ? -6.828 -0.210 -0.352 1.00 95.50 89 ALA A O 1
ATOM 606 N N . PHE A 1 90 ? -5.261 -1.761 -0.742 1.00 95.25 90 PHE A N 1
ATOM 607 C CA . PHE A 1 90 ? -4.602 -1.041 -1.823 1.00 95.25 90 PHE A CA 1
ATOM 608 C C . PHE A 1 90 ? -4.109 -2.002 -2.902 1.00 95.25 90 PHE A C 1
ATOM 610 O O . PHE A 1 90 ? -3.752 -3.150 -2.625 1.00 95.25 90 PHE A O 1
ATOM 617 N N . ALA A 1 91 ? -4.044 -1.498 -4.132 1.00 94.19 91 ALA A N 1
ATOM 618 C CA . ALA A 1 91 ? -3.432 -2.163 -5.273 1.00 94.19 91 ALA A CA 1
ATOM 619 C C . ALA A 1 91 ? -2.611 -1.129 -6.053 1.00 94.19 91 ALA A C 1
ATOM 621 O O . ALA A 1 91 ? -3.173 -0.222 -6.664 1.00 94.19 91 ALA A O 1
ATOM 622 N N . VAL A 1 92 ? -1.283 -1.238 -6.000 1.00 92.94 92 VAL A N 1
ATOM 623 C CA . VAL A 1 92 ? -0.369 -0.273 -6.625 1.00 92.94 92 VAL A CA 1
ATOM 624 C C . VAL A 1 92 ? 0.379 -0.942 -7.772 1.00 92.94 92 VAL A C 1
ATOM 626 O O . VAL A 1 92 ? 1.182 -1.843 -7.513 1.00 92.94 92 VAL A O 1
ATOM 629 N N . PRO A 1 93 ? 0.135 -0.540 -9.031 1.00 90.38 93 PRO A N 1
ATOM 630 C CA . PRO A 1 93 ? 0.933 -1.009 -10.151 1.00 90.38 93 PRO A CA 1
ATOM 631 C C . PRO A 1 93 ? 2.361 -0.454 -10.052 1.00 90.38 93 PRO A C 1
ATOM 633 O O . PRO A 1 93 ? 2.577 0.702 -9.694 1.00 90.38 93 PRO A O 1
ATOM 636 N N . LEU A 1 94 ? 3.330 -1.303 -10.370 1.00 87.44 94 LEU A N 1
ATOM 637 C CA . LEU A 1 94 ? 4.753 -1.017 -10.441 1.00 87.44 94 LEU A CA 1
ATOM 638 C C . LEU A 1 94 ? 5.264 -1.325 -11.841 1.00 87.44 94 LEU A C 1
ATOM 640 O O . LEU A 1 94 ? 4.979 -2.385 -12.407 1.00 87.44 94 LEU A O 1
ATOM 644 N N . ASP A 1 95 ? 6.105 -0.437 -12.350 1.00 83.00 95 ASP A N 1
ATOM 645 C CA . ASP A 1 95 ? 6.842 -0.659 -13.583 1.00 83.00 95 ASP A CA 1
ATOM 646 C C . ASP A 1 95 ? 7.801 -1.847 -13.461 1.00 83.00 95 ASP A C 1
ATOM 648 O O . ASP A 1 95 ? 8.523 -2.007 -12.469 1.00 83.00 95 ASP A O 1
ATOM 652 N N . ALA A 1 96 ? 7.887 -2.649 -14.524 1.00 75.31 96 ALA A N 1
ATOM 653 C CA . ALA A 1 96 ? 8.769 -3.816 -14.595 1.00 75.31 96 ALA A CA 1
ATOM 654 C C . ALA A 1 96 ? 10.247 -3.472 -14.316 1.00 75.31 96 ALA A C 1
ATOM 656 O O . ALA A 1 96 ? 11.014 -4.315 -13.846 1.00 75.31 96 ALA A O 1
ATOM 657 N N . GLY A 1 97 ? 10.660 -2.231 -14.597 1.00 71.38 97 GLY A N 1
ATOM 658 C CA . GLY A 1 97 ? 12.009 -1.728 -14.331 1.00 71.38 97 GLY A CA 1
ATOM 659 C C . GLY A 1 97 ? 12.355 -1.626 -12.842 1.00 71.38 97 GLY A C 1
ATOM 660 O O . GLY A 1 97 ? 13.512 -1.835 -12.480 1.00 71.38 97 GLY A O 1
ATOM 661 N N . VAL A 1 98 ? 11.367 -1.386 -11.972 1.00 73.56 98 VAL A N 1
ATOM 662 C CA . VAL A 1 98 ? 11.564 -1.218 -10.519 1.00 73.56 98 VAL A CA 1
ATOM 663 C C . VAL A 1 98 ? 11.995 -2.527 -9.855 1.00 73.56 98 VAL A C 1
ATOM 665 O O . VAL A 1 98 ? 12.849 -2.528 -8.972 1.00 73.56 98 VAL A O 1
ATOM 668 N N . LEU A 1 99 ? 11.464 -3.657 -10.325 1.00 70.44 99 LEU A N 1
ATOM 669 C CA . LEU A 1 99 ? 11.751 -4.982 -9.767 1.00 70.44 99 LEU A CA 1
ATOM 670 C C . LEU A 1 99 ? 13.108 -5.552 -10.201 1.00 70.44 99 LEU A C 1
ATOM 672 O O . LEU A 1 99 ? 13.637 -6.458 -9.562 1.00 70.44 99 LEU A O 1
ATOM 676 N N . ARG A 1 100 ? 13.697 -5.026 -11.282 1.00 68.06 100 ARG A N 1
ATOM 677 C CA . ARG A 1 100 ? 14.978 -5.514 -11.827 1.00 68.06 100 ARG A CA 1
ATOM 678 C C . ARG A 1 100 ? 16.186 -5.086 -10.990 1.00 68.06 100 ARG A C 1
ATOM 680 O O . ARG A 1 100 ? 17.260 -5.648 -11.166 1.00 68.06 100 ARG A O 1
ATOM 687 N N . GLY A 1 101 ? 16.016 -4.117 -10.088 1.00 64.50 101 GLY A N 1
ATOM 688 C CA . GLY A 1 101 ? 17.091 -3.546 -9.272 1.00 64.50 101 GLY A CA 1
ATOM 689 C C . GLY A 1 101 ? 17.586 -4.428 -8.121 1.00 64.50 101 GLY A C 1
ATOM 690 O O . GLY A 1 101 ? 18.542 -4.042 -7.458 1.00 64.50 101 GLY A O 1
ATOM 691 N N . GLY A 1 102 ? 16.954 -5.580 -7.856 1.00 58.59 102 GLY A N 1
ATOM 692 C CA . GLY A 1 102 ? 17.394 -6.554 -6.842 1.00 58.59 102 GLY A CA 1
ATOM 693 C C . GLY A 1 102 ? 17.370 -6.066 -5.384 1.00 58.59 102 GLY A C 1
ATOM 694 O O . GLY A 1 102 ? 17.726 -6.821 -4.482 1.00 5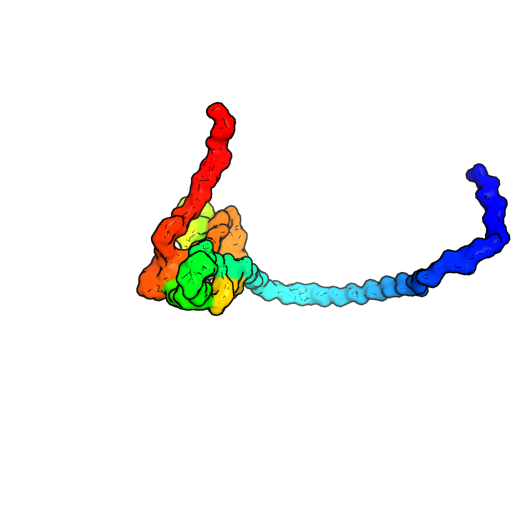8.59 102 GLY A O 1
ATOM 695 N N . GLY A 1 103 ? 16.958 -4.821 -5.138 1.00 69.94 103 GLY A N 1
ATOM 696 C CA . GLY A 1 103 ? 16.817 -4.232 -3.813 1.00 69.94 103 GLY A CA 1
ATOM 697 C C . GLY A 1 103 ? 15.496 -4.611 -3.146 1.00 69.94 103 GLY A C 1
ATOM 698 O O . GLY A 1 103 ? 14.482 -4.811 -3.813 1.00 69.94 103 GLY A O 1
ATOM 699 N N . GLY A 1 104 ? 15.495 -4.685 -1.814 1.00 82.19 104 GLY A N 1
ATOM 700 C CA . GLY A 1 104 ? 14.263 -4.855 -1.046 1.00 82.19 104 GLY A CA 1
ATOM 701 C C . GLY A 1 104 ? 13.312 -3.674 -1.262 1.00 82.19 104 GLY A C 1
ATOM 702 O O . GLY A 1 104 ? 13.733 -2.514 -1.224 1.00 82.19 104 GLY A O 1
ATOM 703 N N . CYS A 1 105 ? 12.034 -3.975 -1.483 1.00 87.44 105 CYS A N 1
ATOM 704 C CA . CYS A 1 105 ? 10.960 -2.990 -1.528 1.00 87.44 105 CYS A CA 1
ATOM 705 C C . CYS A 1 105 ? 10.069 -3.138 -0.295 1.00 87.44 105 CYS A C 1
ATOM 707 O O . CYS A 1 105 ? 9.791 -4.251 0.150 1.00 87.44 105 CYS A O 1
ATOM 709 N N . VAL A 1 106 ? 9.594 -2.015 0.231 1.00 87.94 106 VAL A N 1
ATOM 710 C CA . VAL A 1 106 ? 8.677 -1.950 1.368 1.00 87.94 106 VAL A CA 1
ATOM 711 C C . VAL A 1 106 ? 7.493 -1.055 1.027 1.00 87.94 106 VAL A C 1
ATOM 713 O O . VAL A 1 106 ? 7.639 -0.027 0.364 1.00 87.94 106 VAL A O 1
ATOM 716 N N . ALA A 1 107 ? 6.309 -1.445 1.489 1.00 91.75 107 ALA A N 1
ATOM 717 C CA . ALA A 1 107 ? 5.124 -0.601 1.456 1.00 91.75 107 ALA A CA 1
ATOM 718 C C . ALA A 1 107 ? 5.058 0.200 2.763 1.00 91.75 107 ALA A C 1
ATOM 720 O O . ALA A 1 107 ? 4.988 -0.383 3.844 1.00 91.75 107 ALA A O 1
ATOM 721 N N . GLN A 1 108 ? 5.100 1.527 2.672 1.00 92.00 108 GLN A N 1
ATOM 722 C CA . GLN A 1 108 ? 5.078 2.432 3.822 1.00 92.00 108 GLN A CA 1
ATOM 723 C C . GLN A 1 108 ? 3.845 3.335 3.750 1.00 92.00 108 GLN A C 1
ATOM 725 O O . GLN A 1 108 ? 3.507 3.811 2.668 1.00 92.00 108 GLN A O 1
ATOM 730 N N . LEU A 1 109 ? 3.179 3.605 4.877 1.00 92.88 109 LEU A N 1
ATOM 731 C CA . LEU A 1 109 ? 2.075 4.566 4.880 1.00 92.88 109 LEU A CA 1
ATOM 732 C C . LEU A 1 109 ? 2.615 5.992 4.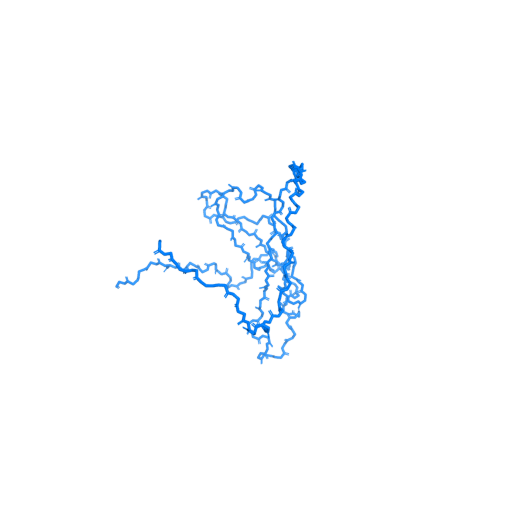939 1.00 92.88 109 LEU A C 1
ATOM 734 O O . LEU A 1 109 ? 3.557 6.317 5.657 1.00 92.88 109 LEU A O 1
ATOM 738 N N . HIS A 1 110 ? 2.001 6.857 4.153 1.00 93.00 110 HIS A N 1
ATOM 739 C CA . HIS A 1 110 ? 2.295 8.273 4.097 1.00 93.00 110 HIS A CA 1
ATOM 740 C C . HIS A 1 110 ? 1.042 9.057 4.450 1.00 93.00 110 HIS A C 1
ATOM 742 O O . HIS A 1 110 ? -0.068 8.700 4.054 1.00 93.00 110 HIS A O 1
ATOM 748 N N . SER A 1 111 ? 1.224 10.157 5.167 1.00 90.69 111 SER A N 1
ATOM 749 C CA . SER A 1 111 ? 0.149 11.120 5.375 1.00 90.69 111 SER A CA 1
ATOM 750 C C . SER A 1 111 ? -0.059 11.909 4.088 1.00 90.69 111 SER A C 1
ATOM 752 O O . SER A 1 111 ? 0.871 12.540 3.593 1.00 90.69 111 SER A O 1
ATOM 754 N N . ALA A 1 112 ? -1.284 11.952 3.569 1.00 87.56 112 ALA A N 1
ATOM 755 C CA . ALA A 1 112 ? -1.605 12.712 2.361 1.00 87.56 112 ALA A CA 1
ATOM 756 C C . ALA A 1 112 ? -1.366 14.224 2.532 1.00 87.56 112 ALA A C 1
ATOM 758 O O . ALA A 1 112 ? -1.076 14.912 1.560 1.00 87.56 112 ALA A O 1
ATOM 759 N N . ALA A 1 113 ? -1.457 14.740 3.764 1.00 86.56 113 ALA A N 1
ATOM 760 C CA . ALA A 1 113 ? -1.258 16.159 4.064 1.00 86.56 113 ALA A CA 1
ATOM 761 C C . ALA A 1 113 ? 0.209 16.613 3.961 1.00 86.56 113 ALA A C 1
ATOM 763 O O . ALA A 1 113 ? 0.476 17.724 3.515 1.00 86.56 113 ALA A O 1
ATOM 764 N N . SER A 1 114 ? 1.157 15.773 4.385 1.00 85.56 114 SER A N 1
ATOM 765 C CA . SER A 1 114 ? 2.593 16.097 4.391 1.00 85.56 114 SER A CA 1
ATOM 766 C C . SER A 1 114 ? 3.387 15.357 3.316 1.00 85.56 114 SER A C 1
ATOM 768 O O . SER A 1 114 ? 4.566 15.645 3.132 1.00 85.56 114 SER A O 1
ATOM 770 N N . ASN A 1 115 ? 2.757 14.400 2.627 1.00 83.12 115 ASN A N 1
ATOM 771 C CA . ASN A 1 115 ? 3.377 13.503 1.652 1.00 83.12 115 ASN A CA 1
ATOM 772 C C . ASN A 1 115 ? 4.651 12.816 2.189 1.00 83.12 115 ASN A C 1
ATOM 774 O O . ASN A 1 115 ? 5.604 12.565 1.452 1.00 83.12 115 ASN A O 1
ATOM 778 N N . GLY A 1 116 ? 4.673 12.581 3.503 1.00 86.25 116 GLY A N 1
ATOM 779 C CA . GLY A 1 116 ? 5.781 11.985 4.233 1.00 86.25 116 GLY A CA 1
ATOM 780 C C . GLY A 1 116 ? 5.330 10.763 5.030 1.00 86.25 116 GLY A C 1
ATOM 781 O O . GLY A 1 116 ? 4.126 10.590 5.256 1.00 86.25 116 GLY A O 1
ATOM 782 N N . PRO A 1 117 ? 6.282 9.922 5.471 1.00 88.38 117 PRO A N 1
ATOM 783 C CA . PRO A 1 117 ? 5.979 8.701 6.201 1.00 88.38 117 PRO A CA 1
ATOM 784 C C . PRO A 1 117 ? 5.220 8.998 7.490 1.00 88.38 117 PRO A C 1
ATOM 786 O O . PRO A 1 117 ? 5.492 9.987 8.178 1.00 88.38 117 PRO A O 1
ATOM 789 N N . CYS A 1 118 ? 4.282 8.121 7.835 1.00 88.50 118 CYS A N 1
ATOM 790 C CA . CYS A 1 118 ? 3.610 8.214 9.118 1.00 88.50 118 CYS A CA 1
ATOM 791 C C . CYS A 1 118 ? 4.628 8.014 10.261 1.00 88.50 118 CYS A C 1
ATOM 793 O O . CYS A 1 118 ? 5.517 7.159 10.165 1.00 88.50 118 CYS A O 1
ATOM 795 N N . PRO A 1 119 ? 4.521 8.784 11.357 1.00 82.62 119 PRO A N 1
ATOM 796 C CA . PRO A 1 119 ? 5.433 8.658 12.488 1.00 82.62 119 PRO A CA 1
ATOM 797 C C . PRO A 1 119 ? 5.361 7.253 13.101 1.00 82.62 119 PRO A C 1
ATOM 799 O O . PRO A 1 119 ? 4.289 6.657 13.189 1.00 82.62 119 PRO A O 1
ATOM 802 N N . GLY A 1 120 ? 6.509 6.723 13.529 1.00 74.75 120 GLY A N 1
ATOM 803 C CA . GLY A 1 120 ? 6.611 5.392 14.141 1.00 74.75 120 GLY A CA 1
ATOM 804 C C . GLY A 1 120 ? 6.717 4.224 13.154 1.00 74.75 120 GLY A C 1
ATOM 805 O O . GLY A 1 120 ? 6.867 3.089 13.590 1.00 74.75 120 GLY A O 1
ATOM 806 N N . GLN A 1 121 ? 6.695 4.476 11.840 1.00 66.19 121 GLN A N 1
ATOM 807 C CA . GLN A 1 121 ? 6.928 3.451 10.813 1.00 66.19 121 GLN A CA 1
ATOM 808 C C . GLN A 1 121 ? 8.415 3.213 10.512 1.00 66.19 121 GLN A C 1
ATOM 810 O O . GLN A 1 121 ? 8.799 3.106 9.343 1.00 66.19 121 GLN A O 1
ATOM 815 N N . GLU A 1 122 ? 9.268 3.152 11.537 1.00 54.31 122 GLU A N 1
ATOM 816 C CA . GLU A 1 122 ? 10.647 2.715 11.314 1.00 54.31 122 GLU A CA 1
ATOM 817 C C . GLU A 1 122 ? 10.596 1.287 10.738 1.00 54.31 122 GLU A C 1
ATOM 819 O O . GLU A 1 122 ? 9.905 0.442 11.316 1.00 54.31 122 GLU A O 1
ATOM 824 N N . PRO A 1 123 ? 11.224 1.000 9.578 1.00 54.03 123 PRO A N 1
ATOM 825 C CA . PRO A 1 123 ? 11.322 -0.371 9.104 1.00 54.03 123 PRO A CA 1
ATOM 826 C C . PRO A 1 123 ? 12.015 -1.141 10.215 1.00 54.03 123 PRO A C 1
ATOM 828 O O . PRO A 1 123 ? 13.144 -0.803 10.572 1.00 54.03 123 PRO A O 1
ATOM 831 N N . SER A 1 124 ? 11.320 -2.112 10.806 1.00 44.81 124 SER A N 1
ATOM 832 C CA . SER A 1 124 ? 11.880 -2.931 11.866 1.00 44.81 124 SER A CA 1
ATOM 833 C C . SER A 1 124 ? 13.158 -3.546 11.319 1.00 44.81 124 SER A C 1
ATOM 835 O O . SER A 1 124 ? 13.137 -4.474 10.509 1.00 44.81 124 SER A O 1
ATOM 837 N N . ARG A 1 125 ? 14.298 -2.992 11.743 1.00 46.44 125 ARG A N 1
ATOM 838 C CA . ARG A 1 125 ? 15.573 -3.687 11.707 1.00 46.44 125 ARG A CA 1
ATOM 839 C C . ARG A 1 125 ? 15.422 -4.777 12.750 1.00 46.44 125 ARG A C 1
ATOM 841 O O . ARG A 1 125 ? 15.915 -4.647 13.866 1.00 46.44 125 ARG A O 1
ATOM 848 N N . ASP A 1 126 ? 14.668 -5.814 12.399 1.00 42.97 126 ASP A N 1
ATOM 849 C CA . ASP A 1 126 ? 14.772 -7.102 13.048 1.00 42.97 126 ASP A CA 1
ATOM 850 C C . ASP A 1 126 ? 16.216 -7.521 12.792 1.00 42.97 126 ASP A C 1
ATOM 852 O O . ASP A 1 126 ? 16.580 -8.066 11.749 1.00 42.97 126 ASP A O 1
ATOM 856 N N . ASN A 1 127 ? 17.083 -7.120 13.718 1.00 40.53 127 ASN A N 1
ATOM 857 C CA . ASN A 1 127 ? 18.394 -7.687 13.897 1.00 40.53 127 ASN A CA 1
ATOM 858 C C . ASN A 1 127 ? 18.134 -9.152 14.259 1.00 40.53 127 ASN A C 1
ATOM 860 O O . ASN A 1 127 ? 18.141 -9.542 15.422 1.00 40.53 127 ASN A O 1
ATOM 864 N N . MET A 1 128 ? 17.918 -9.973 13.234 1.00 42.84 128 MET A N 1
ATOM 865 C CA . MET A 1 128 ? 18.084 -11.416 13.280 1.00 42.84 128 MET A CA 1
ATOM 866 C C . MET A 1 128 ? 19.585 -11.728 13.399 1.00 42.84 128 MET A C 1
ATOM 868 O O . MET A 1 128 ? 20.175 -12.404 12.565 1.00 42.84 128 MET A O 1
ATOM 872 N N . TYR A 1 129 ? 20.223 -11.201 14.442 1.00 50.06 129 TYR A N 1
ATOM 873 C CA . TYR A 1 129 ? 21.546 -11.614 14.872 1.00 50.06 129 TYR A CA 1
ATOM 874 C C . TYR A 1 129 ? 21.485 -11.980 16.349 1.00 50.06 129 TYR A C 1
ATOM 876 O O . TYR A 1 129 ? 21.565 -11.124 17.222 1.00 50.06 129 TYR A O 1
ATOM 884 N N . GLY A 1 130 ? 21.404 -13.291 16.575 1.00 41.25 130 GLY A N 1
ATOM 885 C CA . GLY A 1 130 ? 22.113 -13.939 17.671 1.00 41.25 130 GLY A CA 1
ATOM 886 C C . GLY A 1 130 ? 21.314 -14.171 18.943 1.00 41.25 130 GLY A C 1
ATOM 887 O O . GLY A 1 130 ? 21.332 -13.359 19.857 1.00 41.25 130 GLY A O 1
ATOM 888 N N . TYR A 1 131 ? 20.749 -15.374 19.053 1.00 42.19 131 TYR A N 1
ATOM 889 C CA . TYR A 1 131 ? 20.918 -16.128 20.295 1.00 42.19 131 TYR A CA 1
ATOM 890 C C . TYR A 1 131 ? 22.429 -16.305 20.531 1.00 42.19 131 TYR A C 1
ATOM 892 O O . TYR A 1 131 ? 23.122 -16.819 19.647 1.00 42.19 131 TYR A O 1
ATOM 900 N N . GLY A 1 132 ? 22.916 -15.872 21.691 1.00 42.38 132 GLY A N 1
ATOM 901 C CA . GLY A 1 132 ? 24.278 -16.069 22.187 1.00 42.38 132 GLY A CA 1
ATOM 902 C C . GLY A 1 132 ? 24.318 -15.827 23.683 1.00 42.38 132 GLY A C 1
ATOM 903 O O . GLY A 1 132 ? 24.046 -14.671 24.071 1.00 42.38 132 GLY A O 1
#

Secondary structure (DSSP, 8-state):
------------------------------------EEEEEE---SSTTTTT--HHHHHTTEEEEEEEE-TTSSPEEEEEEEE--TTSEEEEEE-HHHHTT---EEEEEEETTTTEEPTT------------

Foldseek 3Di:
DDDDDDDDDDDDDDDDDDDDDDDDPPPPPPPVPQPWDKDKDFDDDPCCVVVVHQQLVVQPQKKKFKWWDQAPDPDTDGQWIWGAHSRRITIITGGSVRVVSPTDIDIFMAGNVVRHGDPPVDPPPPPPDDDD

pLDDT: mean 72.86, std 18.96, range [35.16, 95.5]

Radius of gyration: 26.96 Å; chains: 1; bounding box: 46×82×51 Å

Sequence (132 aa):
MGARWPLHDAALMLAVVAVVTTAAAAAAAGSAGETTAVVVGAAKCGDCGRKNMDAEAAFKGLKVAIKCKNGSSDEYESKAVGDLDGTGAFAVPLDAGVLRGGGGCVAQLHSAASNGPCPGQEPSRDNMYGYG

Organism: Oryza brachyantha (NCBI:txid4533)